Protein AF-A0A2X1NDH5-F1 (afdb_monomer_lite)

Organism: Escherichia coli (NCBI:txid562)

Structure (mmCIF, N/CA/C/O backbone):
data_AF-A0A2X1NDH5-F1
#
_entry.id   AF-A0A2X1NDH5-F1
#
loop_
_atom_site.group_PDB
_atom_site.id
_atom_site.type_symbol
_atom_site.label_atom_id
_atom_site.label_alt_id
_atom_site.label_comp_id
_atom_site.label_asym_id
_atom_site.label_entity_id
_atom_site.label_seq_id
_atom_site.pdbx_PDB_ins_code
_atom_site.Cartn_x
_atom_site.Cartn_y
_atom_site.Cartn_z
_atom_site.occupancy
_atom_site.B_iso_or_equiv
_atom_site.auth_seq_id
_atom_site.auth_comp_id
_atom_site.auth_asym_id
_atom_site.auth_atom_id
_atom_site.pdbx_PDB_model_num
ATOM 1 N N . MET A 1 1 ? -33.285 -12.878 2.526 1.00 37.75 1 MET A N 1
ATOM 2 C CA . MET A 1 1 ? -32.199 -11.904 2.771 1.00 37.75 1 MET A CA 1
ATOM 3 C C . MET A 1 1 ? -30.879 -12.611 2.526 1.00 37.75 1 MET A C 1
ATOM 5 O O . MET A 1 1 ? -30.529 -13.488 3.304 1.00 37.75 1 MET A O 1
ATOM 9 N N . SER A 1 2 ? -30.211 -12.329 1.404 1.00 36.81 2 SER A N 1
ATOM 10 C CA . SER A 1 2 ? -28.891 -12.902 1.120 1.00 36.81 2 SER A CA 1
ATOM 11 C C . SER A 1 2 ? -27.917 -12.389 2.176 1.00 36.81 2 SER A C 1
ATOM 13 O O . SER A 1 2 ? -27.656 -11.190 2.228 1.00 36.81 2 SER A O 1
ATOM 15 N N . SER A 1 3 ? -27.433 -13.277 3.045 1.00 47.50 3 SER A N 1
ATOM 16 C CA . SER A 1 3 ? -26.348 -12.970 3.975 1.00 47.50 3 SER A CA 1
ATOM 17 C C . SER A 1 3 ? -25.179 -12.432 3.154 1.00 47.50 3 SER A C 1
ATOM 19 O O . SER A 1 3 ? -24.658 -13.144 2.293 1.00 47.50 3 SER A O 1
ATOM 21 N N . ALA A 1 4 ? -24.824 -11.160 3.336 1.00 56.53 4 ALA A N 1
ATOM 22 C CA . ALA A 1 4 ? -23.659 -10.588 2.679 1.00 56.53 4 ALA A CA 1
ATOM 23 C C . ALA A 1 4 ? -22.445 -11.436 3.082 1.00 56.53 4 ALA A C 1
ATOM 25 O O . ALA A 1 4 ? -22.092 -11.493 4.263 1.00 56.53 4 ALA A O 1
ATOM 26 N N . LYS A 1 5 ? -21.856 -12.155 2.118 1.00 60.69 5 LYS A N 1
ATOM 27 C CA . LYS A 1 5 ? -20.660 -12.967 2.353 1.00 60.69 5 LYS A CA 1
ATOM 28 C C . LYS A 1 5 ? -19.563 -12.042 2.874 1.00 60.69 5 LYS A C 1
ATOM 30 O O . LYS A 1 5 ? -19.120 -11.141 2.170 1.00 60.69 5 LYS A O 1
ATOM 35 N N . LYS A 1 6 ? -19.168 -12.240 4.129 1.00 72.12 6 LYS A N 1
ATOM 36 C CA . LYS A 1 6 ? -18.031 -11.544 4.734 1.00 72.12 6 LYS A CA 1
ATOM 37 C C . LYS A 1 6 ? -16.746 -12.223 4.269 1.00 72.12 6 LYS A C 1
ATOM 39 O O . LYS A 1 6 ? -16.701 -13.449 4.184 1.00 72.12 6 LYS A O 1
ATOM 44 N N . ILE A 1 7 ? -15.715 -11.428 4.003 1.00 78.75 7 ILE A N 1
ATOM 45 C CA . ILE A 1 7 ? -14.379 -11.935 3.677 1.00 78.75 7 ILE A CA 1
ATOM 46 C C . ILE A 1 7 ? -13.844 -12.718 4.889 1.00 78.75 7 ILE A C 1
ATOM 48 O O . ILE A 1 7 ? -13.971 -12.275 6.034 1.00 78.75 7 ILE A O 1
ATOM 52 N N . GLY A 1 8 ? -13.296 -13.910 4.644 1.00 84.38 8 GLY A N 1
ATOM 53 C CA . GLY A 1 8 ? -12.738 -14.774 5.688 1.00 84.38 8 GLY A CA 1
ATOM 54 C C . GLY A 1 8 ? -11.408 -14.255 6.2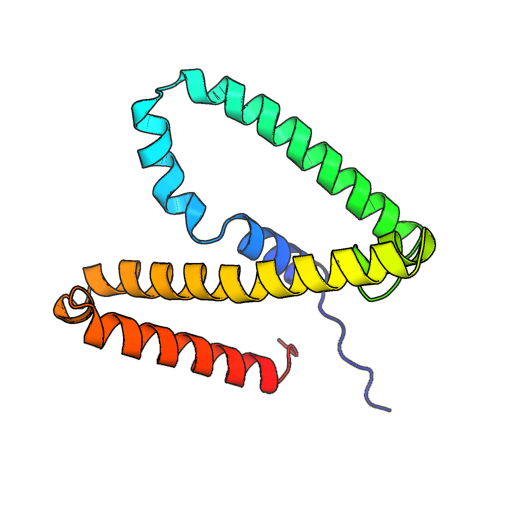47 1.00 84.38 8 GLY A C 1
ATOM 55 O O . GLY A 1 8 ? -10.725 -13.453 5.614 1.00 84.38 8 GLY A O 1
ATOM 56 N N . LEU A 1 9 ? -10.999 -14.757 7.418 1.00 86.94 9 LEU A N 1
ATOM 57 C CA . LEU A 1 9 ? -9.776 -14.320 8.109 1.00 86.94 9 LEU A CA 1
ATOM 58 C C . LEU A 1 9 ? -8.524 -14.406 7.221 1.00 86.94 9 LEU A C 1
ATOM 60 O O . LEU A 1 9 ? -7.790 -13.431 7.114 1.00 86.94 9 LEU A O 1
ATOM 64 N N . PHE A 1 10 ? -8.307 -15.543 6.554 1.00 88.44 10 PHE A N 1
ATOM 65 C CA . PHE A 1 10 ? -7.132 -15.745 5.700 1.00 88.44 10 PHE A CA 1
ATOM 66 C C . PHE A 1 10 ? -7.084 -14.775 4.519 1.00 88.44 10 PHE A C 1
ATOM 68 O O . PHE A 1 10 ? -6.022 -14.235 4.221 1.00 88.44 10 PHE A O 1
ATOM 75 N N . ALA A 1 11 ? -8.229 -14.513 3.886 1.00 85.94 11 ALA A N 1
ATOM 76 C CA . ALA A 1 11 ? -8.321 -13.545 2.801 1.00 85.94 11 ALA A CA 1
ATOM 77 C C . ALA A 1 11 ? -8.046 -12.121 3.314 1.00 85.94 11 ALA A C 1
ATOM 79 O O . ALA A 1 11 ? -7.236 -11.412 2.726 1.00 85.94 11 ALA A O 1
ATOM 80 N N . CYS A 1 12 ? -8.608 -11.729 4.464 1.00 87.19 12 CYS A N 1
ATOM 81 C CA . CYS A 1 12 ? -8.309 -10.442 5.099 1.00 87.19 12 CYS A CA 1
ATOM 82 C C . CYS A 1 12 ? -6.815 -10.283 5.429 1.00 87.19 12 CYS A C 1
ATOM 84 O O . CYS A 1 12 ? -6.220 -9.254 5.113 1.00 87.19 12 CYS A O 1
ATOM 86 N N . THR A 1 13 ? -6.186 -11.296 6.034 1.00 89.44 13 THR A N 1
ATOM 87 C CA . THR A 1 13 ? -4.748 -11.268 6.343 1.00 89.44 13 THR A CA 1
ATOM 88 C C . THR A 1 13 ? -3.903 -11.212 5.071 1.00 89.44 13 THR A C 1
ATOM 90 O O . THR A 1 13 ? -2.946 -10.443 5.015 1.00 89.44 13 THR A O 1
ATOM 93 N N . GLY A 1 14 ? -4.277 -11.970 4.037 1.00 89.06 14 GLY A N 1
ATOM 94 C CA . GLY A 1 14 ? -3.609 -11.962 2.736 1.00 89.06 14 GLY A CA 1
ATOM 95 C C . GLY A 1 14 ? -3.675 -10.601 2.045 1.00 89.06 14 GLY A C 1
ATOM 96 O O . GLY A 1 14 ? -2.658 -10.125 1.550 1.00 89.06 14 GLY A O 1
ATOM 97 N N . VAL A 1 15 ? -4.831 -9.929 2.083 1.00 88.88 15 VAL A N 1
ATOM 98 C CA . VAL A 1 15 ? -4.995 -8.571 1.536 1.00 88.88 15 VAL A CA 1
ATOM 99 C C . VAL A 1 15 ? -4.090 -7.574 2.260 1.00 88.88 15 VAL A C 1
ATOM 101 O O . VAL A 1 15 ? -3.411 -6.781 1.613 1.00 88.88 15 VAL A O 1
ATOM 104 N N . VAL A 1 16 ? -4.025 -7.631 3.595 1.00 90.38 16 VAL A N 1
ATOM 105 C CA . VAL A 1 16 ? -3.136 -6.747 4.367 1.00 90.38 16 VAL A CA 1
ATOM 106 C C . VAL A 1 16 ? -1.670 -7.020 4.029 1.00 90.38 16 VAL A C 1
ATOM 108 O O . VAL A 1 16 ? -0.932 -6.083 3.734 1.00 90.38 16 VAL A O 1
ATOM 111 N N . ALA A 1 17 ? -1.247 -8.286 4.026 1.00 89.88 17 ALA A N 1
ATOM 112 C CA . ALA A 1 17 ? 0.129 -8.656 3.704 1.00 89.88 17 ALA A CA 1
ATOM 113 C C . ALA A 1 17 ? 0.516 -8.245 2.272 1.00 89.88 17 ALA A C 1
ATOM 115 O O . ALA A 1 17 ? 1.590 -7.682 2.063 1.00 89.88 17 ALA A O 1
ATOM 116 N N . GLY A 1 18 ? -0.373 -8.469 1.300 1.00 87.31 18 GLY A N 1
ATOM 117 C CA . GLY A 1 18 ? -0.172 -8.084 -0.097 1.00 87.31 18 GLY A CA 1
ATOM 118 C C . GLY A 1 18 ? -0.029 -6.574 -0.272 1.00 87.31 18 GLY A C 1
ATOM 119 O O . GLY A 1 18 ? 0.931 -6.121 -0.894 1.00 87.31 18 GLY A O 1
ATOM 120 N N . ASN A 1 19 ? -0.917 -5.792 0.349 1.00 89.00 19 ASN A N 1
ATOM 121 C CA . ASN A 1 19 ? -0.858 -4.331 0.286 1.00 89.00 19 ASN A CA 1
ATOM 122 C C . ASN A 1 19 ? 0.413 -3.764 0.939 1.00 89.00 19 ASN A C 1
ATOM 124 O O . ASN A 1 19 ? 0.932 -2.756 0.469 1.00 89.00 19 ASN A O 1
ATOM 128 N N . MET A 1 20 ? 0.924 -4.399 2.001 1.00 89.25 20 MET A N 1
ATOM 129 C CA . MET A 1 20 ? 2.135 -3.945 2.698 1.00 89.25 20 MET A CA 1
ATOM 130 C C . MET A 1 20 ? 3.428 -4.314 1.965 1.00 89.25 20 MET A C 1
ATOM 132 O O . MET A 1 20 ? 4.368 -3.524 1.967 1.00 89.25 20 MET A O 1
ATOM 136 N N . MET A 1 21 ? 3.501 -5.496 1.341 1.00 87.25 21 MET A N 1
ATOM 137 C CA . MET A 1 21 ? 4.678 -5.885 0.553 1.00 87.25 21 MET A CA 1
ATOM 138 C C . MET A 1 21 ? 4.772 -5.083 -0.750 1.00 87.25 21 MET A C 1
ATOM 140 O O . MET A 1 21 ? 5.853 -4.594 -1.093 1.00 87.25 21 MET A O 1
ATOM 144 N N . GLY A 1 22 ? 3.636 -4.926 -1.443 1.00 80.94 22 GLY A N 1
ATOM 145 C CA . GLY A 1 22 ? 3.505 -4.135 -2.663 1.00 80.94 22 GLY A CA 1
ATOM 146 C C . GLY A 1 22 ? 4.614 -4.378 -3.694 1.00 80.94 22 GLY A C 1
ATOM 147 O O . GLY A 1 22 ? 5.178 -5.466 -3.805 1.00 80.94 22 GLY A O 1
ATOM 148 N N . SER A 1 23 ? 4.947 -3.330 -4.446 1.00 75.44 23 SER A N 1
ATOM 149 C CA . SER A 1 23 ? 6.080 -3.319 -5.378 1.00 75.44 23 SER A CA 1
ATOM 150 C C . SER A 1 23 ? 7.441 -3.095 -4.710 1.00 75.44 23 SER A C 1
ATOM 152 O O . SER A 1 23 ? 8.481 -3.402 -5.293 1.00 75.44 23 SER A O 1
ATOM 154 N N . GLY A 1 24 ? 7.462 -2.566 -3.483 1.00 71.88 24 GLY A N 1
ATOM 155 C CA . GLY A 1 24 ? 8.695 -2.170 -2.799 1.00 71.88 24 GLY A CA 1
ATOM 156 C C . GLY A 1 24 ? 9.604 -3.344 -2.432 1.00 71.88 24 GLY A C 1
ATOM 157 O O . GLY A 1 24 ? 10.824 -3.190 -2.444 1.00 71.88 24 GLY A O 1
ATOM 158 N N . ILE A 1 25 ? 9.037 -4.526 -2.162 1.00 81.62 25 ILE A N 1
ATOM 159 C CA . ILE A 1 25 ? 9.805 -5.690 -1.690 1.00 81.62 25 ILE A CA 1
ATOM 160 C C . ILE A 1 25 ? 10.866 -6.166 -2.691 1.00 81.62 25 ILE A C 1
ATOM 162 O O . ILE A 1 25 ? 11.946 -6.585 -2.283 1.00 81.62 25 ILE A O 1
ATOM 166 N N . ALA A 1 26 ? 10.601 -6.055 -3.993 1.00 79.25 26 ALA A N 1
ATOM 167 C CA . ALA A 1 26 ? 11.530 -6.503 -5.028 1.00 79.25 26 ALA A CA 1
ATOM 168 C C . ALA A 1 26 ? 12.727 -5.553 -5.207 1.00 79.25 26 ALA A C 1
ATOM 170 O O . ALA A 1 26 ? 13.823 -5.995 -5.539 1.00 79.25 26 ALA A O 1
ATOM 171 N N . LEU A 1 27 ? 12.537 -4.253 -4.959 1.00 78.88 27 LEU A N 1
ATOM 172 C CA . LEU A 1 27 ? 13.597 -3.241 -5.071 1.00 78.88 27 LEU A CA 1
ATOM 173 C C . LEU A 1 27 ? 14.420 -3.103 -3.787 1.00 78.88 27 LEU A C 1
ATOM 175 O O . LEU A 1 27 ? 15.522 -2.555 -3.790 1.00 78.88 27 LEU A O 1
ATOM 179 N N . LEU A 1 28 ? 13.895 -3.606 -2.675 1.00 83.44 28 LEU A N 1
ATOM 180 C CA . LEU A 1 28 ? 14.471 -3.408 -1.359 1.00 83.44 28 LEU A CA 1
ATOM 181 C C . LEU A 1 28 ? 15.882 -4.017 -1.188 1.00 83.44 28 LEU A C 1
ATOM 183 O O . LEU A 1 28 ? 16.733 -3.317 -0.637 1.00 83.44 28 LEU A O 1
ATOM 187 N N . PRO A 1 29 ? 16.207 -5.226 -1.697 1.00 82.69 29 PRO A N 1
ATOM 188 C CA . PRO A 1 29 ? 17.575 -5.744 -1.644 1.00 82.69 29 PRO A CA 1
ATOM 189 C C . PRO A 1 29 ? 18.573 -4.860 -2.396 1.00 82.69 29 PRO A C 1
ATOM 191 O O . PRO A 1 29 ? 19.654 -4.594 -1.881 1.00 82.69 29 PRO A O 1
ATOM 194 N N . ALA A 1 30 ? 18.200 -4.358 -3.578 1.00 84.62 30 ALA A N 1
ATOM 195 C CA . ALA A 1 30 ? 19.051 -3.469 -4.367 1.00 84.62 30 ALA A CA 1
ATOM 196 C C . ALA A 1 30 ? 19.298 -2.135 -3.642 1.00 84.62 30 ALA A C 1
ATOM 198 O O . ALA A 1 30 ? 20.436 -1.676 -3.556 1.00 8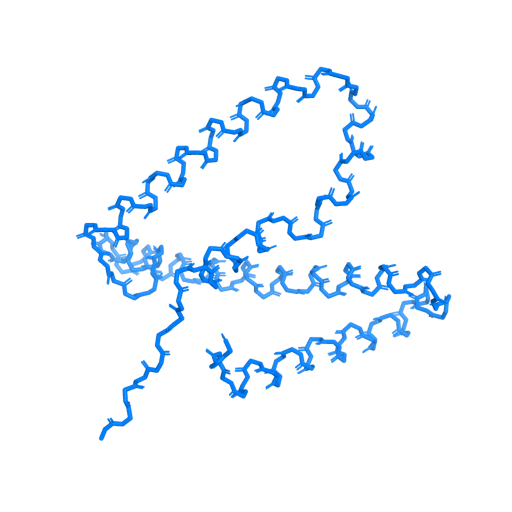4.62 30 ALA A O 1
ATOM 199 N N . ASN A 1 31 ? 18.252 -1.557 -3.043 1.00 83.88 31 ASN A N 1
ATOM 200 C CA . ASN A 1 31 ? 18.367 -0.321 -2.270 1.00 83.88 31 ASN A CA 1
ATOM 201 C C . ASN A 1 31 ? 19.255 -0.506 -1.028 1.00 83.88 31 ASN A C 1
ATOM 203 O O . ASN A 1 31 ? 20.126 0.321 -0.760 1.00 83.88 31 ASN A O 1
ATOM 207 N N . LEU A 1 32 ? 19.094 -1.610 -0.293 1.00 86.00 32 LEU A N 1
ATOM 208 C CA . LEU A 1 32 ? 19.877 -1.886 0.915 1.00 86.00 32 LEU A CA 1
ATOM 209 C C . LEU A 1 32 ? 21.301 -2.371 0.632 1.00 86.00 32 LEU A C 1
ATOM 211 O O . LEU A 1 32 ? 22.173 -2.177 1.476 1.00 86.00 32 LEU A O 1
ATOM 215 N N . ALA A 1 33 ? 21.570 -2.946 -0.543 1.00 87.12 33 ALA A N 1
ATOM 216 C CA . ALA A 1 33 ? 22.919 -3.349 -0.937 1.00 87.12 33 ALA A CA 1
ATOM 217 C C . ALA A 1 33 ? 23.899 -2.164 -0.930 1.00 87.12 33 ALA A C 1
ATOM 219 O O . ALA A 1 33 ? 25.057 -2.341 -0.565 1.00 87.12 33 ALA A O 1
ATOM 220 N N . SER A 1 34 ? 23.423 -0.954 -1.253 1.00 85.81 34 SER A N 1
ATOM 221 C CA . SER A 1 34 ? 24.232 0.273 -1.191 1.00 85.81 34 SER A CA 1
ATOM 222 C C . SER A 1 34 ? 24.622 0.690 0.236 1.00 85.81 34 SER A C 1
ATOM 224 O O . SER A 1 34 ? 25.658 1.318 0.433 1.00 85.81 34 SER A O 1
ATOM 226 N N . ILE A 1 35 ? 23.812 0.319 1.233 1.00 87.00 35 ILE A N 1
ATOM 227 C CA . ILE A 1 35 ? 24.041 0.595 2.660 1.00 87.00 35 ILE A CA 1
ATOM 228 C C . ILE A 1 35 ? 24.870 -0.533 3.300 1.00 87.00 35 ILE A C 1
ATOM 230 O O . ILE A 1 35 ? 25.641 -0.300 4.231 1.00 87.00 35 ILE A O 1
ATOM 234 N N . GLY A 1 36 ? 24.732 -1.762 2.798 1.00 87.38 36 GLY A N 1
ATOM 235 C CA . GLY A 1 36 ? 25.401 -2.955 3.310 1.00 87.38 36 GLY A CA 1
ATOM 236 C C . GLY A 1 36 ? 24.712 -3.567 4.537 1.00 87.38 36 GLY A C 1
ATOM 237 O O . GLY A 1 36 ? 23.601 -3.197 4.919 1.00 87.38 36 GLY A O 1
ATOM 238 N N . GLY A 1 37 ? 25.380 -4.529 5.185 1.00 87.25 37 GLY A N 1
ATOM 239 C CA . GLY A 1 37 ? 24.810 -5.334 6.280 1.00 87.25 37 GLY A CA 1
ATOM 240 C C . GLY A 1 37 ? 24.370 -4.546 7.522 1.00 87.25 37 GLY A C 1
ATOM 241 O O . GLY A 1 37 ? 23.569 -5.045 8.309 1.00 87.25 37 GLY A O 1
ATOM 242 N N . ILE A 1 38 ? 24.820 -3.295 7.678 1.00 91.50 38 ILE A N 1
ATOM 243 C CA . ILE A 1 38 ? 24.381 -2.407 8.767 1.00 91.50 38 ILE A CA 1
ATOM 244 C C . ILE A 1 38 ? 22.878 -2.083 8.701 1.00 91.50 38 ILE A C 1
ATOM 246 O O . ILE A 1 38 ? 22.275 -1.764 9.726 1.00 91.50 38 ILE A O 1
ATOM 250 N N . ALA A 1 39 ? 22.244 -2.259 7.533 1.00 88.88 39 ALA A N 1
ATOM 251 C CA . ALA A 1 39 ? 20.800 -2.126 7.347 1.00 88.88 39 ALA A CA 1
ATOM 252 C C . ALA A 1 39 ? 19.965 -3.000 8.304 1.00 88.88 39 ALA A C 1
ATOM 254 O O . ALA A 1 39 ? 18.801 -2.685 8.557 1.00 88.88 39 ALA A O 1
ATOM 255 N N . ILE A 1 40 ? 20.543 -4.064 8.879 1.00 90.38 40 ILE A N 1
ATOM 256 C CA . ILE A 1 40 ? 19.861 -4.931 9.849 1.00 90.38 40 ILE A CA 1
ATOM 257 C C . ILE A 1 40 ? 19.372 -4.169 11.091 1.00 90.38 40 ILE A C 1
ATOM 259 O O . ILE A 1 40 ? 18.290 -4.451 11.600 1.00 90.38 40 ILE A O 1
ATOM 263 N N . TRP A 1 41 ? 20.109 -3.152 11.546 1.00 92.31 41 TRP A N 1
ATOM 264 C CA . TRP A 1 41 ? 19.683 -2.323 12.677 1.00 92.31 41 TRP A CA 1
ATOM 265 C C . TRP A 1 41 ? 18.472 -1.459 12.320 1.00 92.31 41 TRP A C 1
ATOM 267 O O . TRP A 1 41 ? 17.540 -1.340 13.115 1.00 92.31 41 TRP A O 1
ATOM 277 N N . GLY A 1 42 ? 18.443 -0.927 11.095 1.00 91.50 42 GLY A N 1
ATOM 278 C CA . GLY A 1 42 ? 17.276 -0.225 10.561 1.00 91.50 42 GLY A CA 1
ATOM 279 C C . GLY A 1 42 ? 16.048 -1.134 10.480 1.00 91.50 42 GLY A C 1
ATOM 280 O O . GLY A 1 42 ? 14.946 -0.716 10.837 1.00 91.50 42 GLY A O 1
ATOM 281 N N . TRP A 1 43 ? 16.241 -2.400 10.100 1.00 91.81 43 TRP A N 1
ATOM 282 C CA . TRP A 1 43 ? 15.187 -3.414 10.102 1.00 91.81 43 TRP A CA 1
ATOM 283 C C . TRP A 1 43 ? 14.626 -3.687 11.494 1.00 91.81 43 TRP A C 1
ATOM 285 O O . TRP A 1 43 ? 13.408 -3.705 11.653 1.00 91.81 43 TRP A O 1
ATOM 295 N N . ILE A 1 44 ? 15.481 -3.835 12.509 1.00 95.06 44 ILE A N 1
ATOM 296 C CA . ILE A 1 44 ? 15.037 -4.048 13.896 1.00 95.06 44 ILE A CA 1
ATOM 297 C C . ILE A 1 44 ? 14.158 -2.882 14.363 1.00 95.06 44 ILE A C 1
ATOM 299 O O . ILE A 1 44 ? 13.053 -3.101 14.859 1.00 95.06 44 ILE A O 1
ATOM 303 N N . ILE A 1 45 ? 14.610 -1.642 14.153 1.00 95.50 45 ILE A N 1
ATOM 304 C CA . ILE A 1 45 ? 13.850 -0.443 14.538 1.00 95.50 45 ILE A CA 1
ATOM 305 C C . ILE A 1 45 ? 12.519 -0.376 13.772 1.00 95.50 45 ILE A C 1
ATOM 307 O O . ILE A 1 45 ? 11.470 -0.122 14.368 1.00 95.50 45 ILE A O 1
ATOM 311 N N . SER A 1 46 ? 12.542 -0.666 12.469 1.00 93.31 46 SER A N 1
ATOM 312 C CA . SER A 1 46 ? 11.345 -0.660 11.618 1.00 93.31 46 SER A CA 1
ATOM 313 C C . SER A 1 46 ? 10.320 -1.707 12.056 1.00 93.31 46 SER A C 1
ATOM 315 O O . SER A 1 46 ? 9.130 -1.405 12.114 1.00 93.31 46 SER A O 1
ATOM 317 N N . ILE A 1 47 ? 10.766 -2.913 12.426 1.00 94.81 47 ILE A N 1
ATOM 318 C CA . ILE A 1 47 ? 9.899 -3.984 12.938 1.00 94.81 47 ILE A CA 1
ATOM 319 C C . ILE A 1 47 ? 9.234 -3.554 14.243 1.00 94.81 47 ILE A C 1
ATOM 321 O O . ILE A 1 47 ? 8.028 -3.733 14.395 1.00 94.81 47 ILE A O 1
ATOM 325 N N . ILE A 1 48 ? 9.982 -2.951 15.171 1.00 96.69 48 ILE A N 1
ATOM 326 C CA . ILE A 1 48 ? 9.422 -2.475 16.443 1.00 96.69 48 ILE A CA 1
ATOM 327 C C . ILE A 1 48 ? 8.331 -1.424 16.191 1.00 96.69 48 ILE A C 1
ATOM 329 O O . ILE A 1 48 ? 7.239 -1.518 16.760 1.00 96.69 48 ILE A O 1
ATOM 333 N N . GLY A 1 49 ? 8.589 -0.456 15.305 1.00 95.69 49 GLY A N 1
ATOM 334 C CA . GLY A 1 49 ? 7.603 0.560 14.929 1.00 95.69 49 GLY A CA 1
ATOM 335 C C . GLY A 1 49 ? 6.360 -0.043 14.268 1.00 95.69 49 GLY A C 1
ATOM 336 O O . GLY A 1 49 ? 5.234 0.237 14.685 1.00 95.69 49 GLY A O 1
ATOM 337 N N . ALA A 1 50 ? 6.558 -0.926 13.286 1.00 94.94 50 ALA A N 1
ATOM 338 C CA . ALA A 1 50 ? 5.474 -1.585 12.562 1.00 94.94 50 ALA A CA 1
ATOM 339 C C . ALA A 1 50 ? 4.604 -2.454 13.484 1.00 94.94 50 ALA A C 1
ATOM 341 O O . ALA A 1 50 ? 3.377 -2.371 13.430 1.00 94.94 50 ALA A O 1
ATOM 342 N N . MET A 1 51 ? 5.220 -3.234 14.379 1.00 95.50 51 MET A N 1
ATOM 343 C CA . MET A 1 51 ? 4.512 -4.066 15.358 1.00 95.50 51 MET A CA 1
ATOM 344 C C . MET A 1 51 ? 3.718 -3.225 16.358 1.00 95.50 51 MET A C 1
ATOM 346 O O . MET A 1 51 ? 2.585 -3.572 16.693 1.00 95.50 51 MET A O 1
ATOM 350 N N . SER A 1 52 ? 4.276 -2.095 16.798 1.00 95.88 52 SER A N 1
ATOM 351 C CA . SER A 1 52 ? 3.579 -1.163 17.689 1.00 95.88 52 SER A CA 1
ATOM 352 C C . SER A 1 52 ? 2.324 -0.592 17.021 1.00 95.88 52 SER A C 1
ATOM 354 O O . SER A 1 52 ? 1.247 -0.593 17.617 1.00 95.88 52 SER A O 1
ATOM 356 N N . LEU A 1 53 ? 2.431 -0.174 15.755 1.00 93.38 53 LEU A N 1
ATOM 357 C CA . LEU A 1 53 ? 1.295 0.337 14.987 1.00 93.38 53 LEU A CA 1
ATOM 358 C C . LEU A 1 53 ? 0.240 -0.751 14.730 1.00 93.38 53 LEU A C 1
ATOM 360 O O . LEU A 1 53 ? -0.955 -0.509 14.910 1.00 93.38 53 LEU A O 1
ATOM 364 N N . ALA A 1 54 ? 0.674 -1.961 14.367 1.00 93.44 54 ALA A N 1
ATOM 365 C CA . ALA A 1 54 ? -0.210 -3.106 14.174 1.00 93.44 54 ALA A CA 1
ATOM 366 C C . ALA A 1 54 ? -0.995 -3.435 15.453 1.00 93.44 54 ALA A C 1
ATOM 368 O O . ALA A 1 54 ? -2.204 -3.666 15.395 1.00 93.44 54 ALA A O 1
ATOM 369 N N . TYR A 1 55 ? -0.339 -3.384 16.616 1.00 94.44 55 TYR A N 1
ATOM 370 C CA . TYR A 1 55 ? -0.990 -3.595 17.906 1.00 94.44 55 TYR A CA 1
ATOM 371 C C . TYR A 1 55 ? -2.052 -2.529 18.210 1.00 94.44 55 TYR A C 1
ATOM 373 O O . TYR A 1 55 ? -3.154 -2.869 18.645 1.00 94.44 55 TYR A O 1
ATOM 381 N N . VAL A 1 56 ? -1.767 -1.250 17.934 1.00 93.69 56 VAL A N 1
ATOM 382 C CA . VAL A 1 56 ? -2.743 -0.159 18.102 1.00 93.69 56 VAL A CA 1
ATOM 383 C C . VAL A 1 56 ? -3.981 -0.399 17.236 1.00 93.69 56 VAL A C 1
ATOM 385 O O . VAL A 1 56 ? -5.097 -0.380 17.758 1.00 93.69 56 VAL A O 1
ATOM 388 N N . TYR A 1 57 ? -3.807 -0.704 15.947 1.00 90.81 57 TYR A N 1
ATOM 389 C CA . TYR A 1 57 ? -4.937 -0.989 15.056 1.00 90.81 57 TYR A CA 1
ATOM 390 C C . TYR A 1 57 ? -5.712 -2.245 15.465 1.00 90.81 57 TYR A C 1
ATOM 392 O O . TYR A 1 57 ? -6.941 -2.225 15.439 1.00 90.81 57 TYR A O 1
ATOM 400 N N . ALA A 1 58 ? -5.035 -3.307 15.910 1.00 90.75 58 ALA A N 1
ATOM 401 C CA . ALA A 1 58 ? -5.694 -4.508 16.421 1.00 90.75 58 ALA A CA 1
ATOM 402 C C . ALA A 1 58 ? -6.532 -4.213 17.678 1.00 90.75 58 ALA A C 1
ATOM 404 O O . ALA A 1 58 ? -7.659 -4.699 17.829 1.00 90.75 58 ALA A O 1
ATOM 405 N N . ARG A 1 59 ? -6.017 -3.376 18.586 1.00 92.19 59 ARG A N 1
ATOM 406 C CA . ARG A 1 59 ? -6.732 -2.990 19.807 1.00 92.19 59 ARG A CA 1
ATOM 407 C C . ARG A 1 59 ? -7.920 -2.077 19.515 1.00 92.19 59 ARG A C 1
ATOM 409 O O . ARG A 1 59 ? -8.965 -2.250 20.137 1.00 92.19 59 ARG A O 1
ATOM 416 N N . LEU A 1 60 ? -7.782 -1.142 18.577 1.00 88.94 60 LEU A N 1
ATOM 417 C CA . LEU A 1 60 ? -8.880 -0.276 18.144 1.00 88.94 60 LEU A CA 1
ATOM 418 C C . LEU A 1 60 ? -9.971 -1.079 17.433 1.00 88.94 60 LEU A C 1
ATOM 420 O O . LEU A 1 60 ? -11.129 -0.979 17.819 1.00 88.94 60 LEU A O 1
ATOM 424 N N . ALA A 1 61 ? -9.601 -1.961 16.502 1.00 87.12 61 ALA A N 1
ATOM 425 C CA . ALA A 1 61 ? -10.553 -2.800 15.775 1.00 87.12 61 ALA A CA 1
ATOM 426 C C . ALA A 1 61 ? -11.349 -3.750 16.688 1.00 87.12 61 ALA A C 1
ATOM 428 O O . ALA A 1 61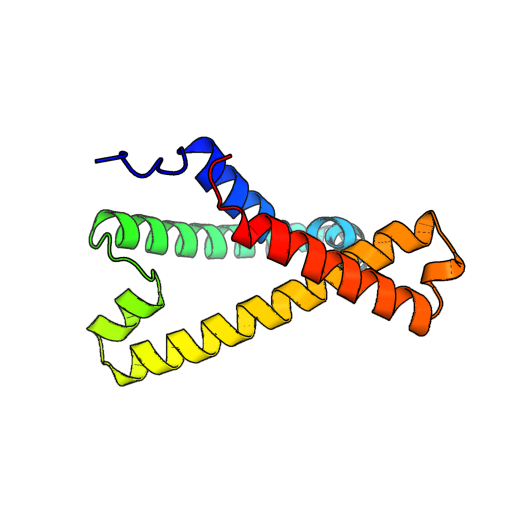 ? -12.483 -4.094 16.371 1.00 87.12 61 ALA A O 1
ATOM 429 N N . THR A 1 62 ? -10.779 -4.170 17.824 1.00 87.62 62 THR A N 1
ATOM 430 C CA . THR A 1 62 ? -11.482 -5.011 18.810 1.00 87.62 62 THR A CA 1
ATOM 431 C C . THR A 1 62 ? -12.314 -4.212 19.810 1.00 87.62 62 THR A C 1
ATOM 433 O O . THR A 1 62 ? -13.371 -4.685 20.219 1.00 87.62 62 THR A O 1
ATOM 436 N N . LYS A 1 63 ? -11.866 -3.018 20.221 1.00 88.12 63 LYS A N 1
ATOM 437 C CA . LYS A 1 63 ? -12.602 -2.173 21.177 1.00 88.12 63 LYS A CA 1
ATOM 438 C C . LYS A 1 63 ? -13.713 -1.343 20.538 1.00 88.12 63 LYS A C 1
ATOM 440 O O . LYS A 1 63 ? -14.728 -1.120 21.188 1.00 88.12 63 LYS A O 1
ATOM 445 N N . ASN A 1 64 ? -13.510 -0.870 19.314 1.00 86.31 64 ASN A N 1
ATOM 446 C CA . ASN A 1 64 ? -14.440 -0.012 18.594 1.00 86.31 64 ASN A CA 1
ATOM 447 C C . ASN A 1 64 ? -14.535 -0.463 17.123 1.00 86.31 64 ASN A C 1
ATOM 449 O O . ASN A 1 64 ? -13.875 0.107 16.261 1.00 86.31 64 ASN A O 1
ATOM 453 N N . PRO A 1 65 ? -15.305 -1.520 16.807 1.00 81.25 65 PRO A N 1
ATOM 454 C CA . PRO A 1 65 ? -15.371 -2.096 15.463 1.00 81.25 65 PRO A CA 1
ATOM 455 C C . PRO A 1 65 ? -16.256 -1.262 14.513 1.00 81.25 65 PRO A C 1
ATOM 457 O O . PRO A 1 65 ? -17.238 -1.756 13.957 1.00 81.25 65 PRO A O 1
ATOM 460 N N . GLN A 1 66 ? -15.929 0.017 14.334 1.00 82.44 66 GLN A N 1
ATOM 461 C CA . GLN A 1 66 ? -16.623 0.917 13.416 1.00 82.44 66 GLN A CA 1
ATOM 462 C C . GLN A 1 66 ? -16.158 0.744 11.967 1.00 82.44 66 GLN A C 1
ATOM 464 O O . GLN A 1 66 ? -14.996 0.455 11.672 1.00 82.44 66 GLN A O 1
ATOM 469 N N . GLN A 1 67 ? -17.089 0.959 11.038 1.00 78.38 67 GLN A N 1
ATOM 470 C CA . GLN A 1 67 ? -16.780 1.006 9.612 1.00 78.38 67 GLN A CA 1
ATOM 471 C C . GLN A 1 67 ? -16.058 2.317 9.281 1.00 78.38 67 GLN A C 1
ATOM 473 O O . GLN A 1 67 ? -16.438 3.375 9.768 1.00 78.38 67 GLN A O 1
ATOM 478 N N . GLY A 1 68 ? -15.022 2.248 8.442 1.00 78.06 68 GLY A N 1
ATOM 479 C CA . GLY A 1 68 ? -14.212 3.411 8.049 1.00 78.06 68 GLY A CA 1
ATOM 480 C C . GLY A 1 68 ? -12.840 3.497 8.726 1.00 78.06 68 GLY A C 1
ATOM 481 O O . GLY A 1 68 ? -12.026 4.333 8.335 1.00 78.06 68 GLY A O 1
ATOM 482 N N . GLY A 1 69 ? -12.548 2.618 9.693 1.00 85.44 69 GLY A N 1
ATOM 483 C CA . GLY A 1 69 ? -11.217 2.463 10.289 1.00 8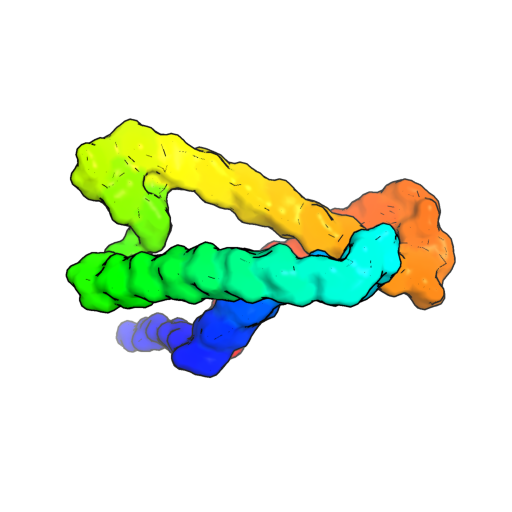5.44 69 GLY A CA 1
ATOM 484 C C . GLY A 1 69 ? -10.645 3.788 10.819 1.00 85.44 69 GLY A C 1
ATOM 485 O O . GLY A 1 69 ? -11.280 4.411 11.667 1.00 85.44 69 GLY A O 1
ATOM 486 N N . PRO A 1 70 ? -9.475 4.254 10.336 1.00 86.06 70 PRO A N 1
ATOM 487 C CA . PRO A 1 70 ? -8.830 5.462 10.859 1.00 86.06 70 PRO A CA 1
ATOM 488 C C . PRO A 1 70 ? -9.685 6.730 10.720 1.00 86.06 70 PRO A C 1
ATOM 490 O O . PRO A 1 70 ? -9.590 7.616 11.564 1.00 86.06 70 PRO A O 1
ATOM 493 N N . ILE A 1 71 ? -10.542 6.810 9.696 1.00 89.12 71 ILE A N 1
ATOM 494 C CA . ILE A 1 71 ? -11.441 7.955 9.478 1.00 89.12 71 ILE A CA 1
ATOM 495 C C . ILE A 1 71 ? -12.492 8.019 10.589 1.00 89.12 71 ILE A C 1
ATOM 497 O O . ILE A 1 71 ? -12.756 9.090 11.130 1.00 89.12 71 ILE A O 1
ATOM 501 N N . ALA A 1 72 ? -13.055 6.864 10.953 1.00 88.19 72 ALA A N 1
ATOM 502 C CA . ALA A 1 72 ? -14.045 6.760 12.017 1.00 88.19 72 ALA A CA 1
ATOM 503 C C . ALA A 1 72 ? -13.421 7.108 13.375 1.00 88.19 72 ALA A C 1
ATOM 505 O O . ALA A 1 72 ? -13.932 7.971 14.082 1.00 88.19 72 ALA A O 1
ATOM 506 N N . TYR A 1 73 ? -12.246 6.544 13.678 1.00 88.88 73 TYR A N 1
ATOM 507 C CA . TYR A 1 73 ? -11.535 6.823 14.931 1.00 88.88 73 TYR A CA 1
ATOM 508 C C . TYR A 1 73 ? -11.145 8.300 15.082 1.00 88.88 73 TYR A C 1
ATOM 510 O O . TYR A 1 73 ? -11.268 8.861 16.166 1.00 88.88 73 TYR A O 1
ATOM 518 N N . ALA A 1 74 ? -10.700 8.955 14.005 1.00 88.44 74 ALA A N 1
ATOM 519 C CA . ALA A 1 74 ? -10.395 10.386 14.029 1.00 88.44 74 ALA A CA 1
ATOM 520 C C . ALA A 1 74 ? -11.664 11.249 14.152 1.00 88.44 74 ALA A C 1
ATOM 522 O O . ALA A 1 74 ? -11.653 12.280 14.828 1.00 88.44 74 ALA A O 1
ATOM 523 N N . GLY A 1 75 ? -12.764 10.816 13.529 1.00 88.56 75 GLY A N 1
ATOM 524 C CA . GLY A 1 75 ? -14.062 11.486 13.592 1.00 88.56 75 GLY A CA 1
ATOM 525 C C . GLY A 1 75 ? -14.665 11.533 14.997 1.00 88.56 75 GLY A C 1
ATOM 526 O O . GLY A 1 75 ? -15.333 12.511 15.325 1.00 88.56 75 GLY A O 1
ATOM 527 N N . GLU A 1 76 ? -14.380 10.538 15.843 1.00 88.75 76 GLU A N 1
ATOM 528 C CA . GLU A 1 76 ? -14.800 10.537 17.254 1.00 88.75 76 GLU A CA 1
ATOM 529 C C . GLU A 1 76 ? -14.130 11.639 18.081 1.00 88.75 76 GLU A C 1
ATOM 531 O O . GLU A 1 76 ? -14.720 12.136 19.036 1.00 88.75 76 GLU A O 1
ATOM 536 N N . ILE A 1 77 ? -12.912 12.046 17.709 1.00 89.38 77 ILE 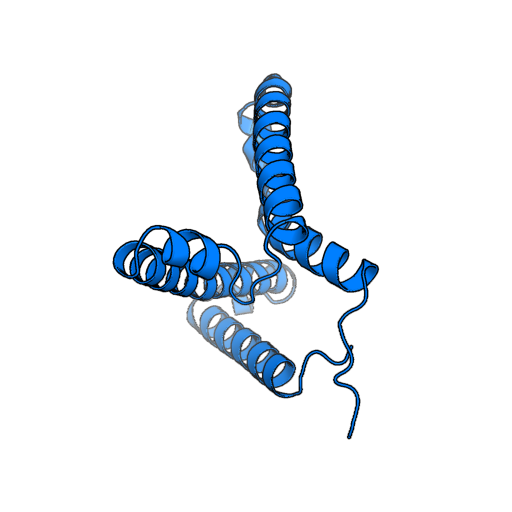A N 1
ATOM 537 C CA . ILE A 1 77 ? -12.206 13.152 18.368 1.00 89.38 77 ILE A CA 1
ATOM 538 C C . ILE A 1 77 ? -12.823 14.485 17.934 1.00 89.38 77 ILE A C 1
ATOM 540 O O . ILE A 1 77 ? -13.084 15.359 18.758 1.00 89.38 77 ILE A O 1
ATOM 544 N N . SER A 1 78 ? -13.026 14.658 16.626 1.00 90.75 78 SER A N 1
ATOM 545 C CA . SER A 1 78 ? -13.723 15.807 16.050 1.00 90.75 78 SER A CA 1
ATOM 546 C C . SER A 1 78 ? -14.117 15.522 14.598 1.00 90.75 78 SER A C 1
ATOM 548 O O . SER A 1 78 ? -13.303 14.966 13.849 1.00 90.75 78 SER A O 1
ATOM 550 N N . PRO A 1 79 ? -15.287 16.002 14.129 1.00 90.31 79 PRO A N 1
ATOM 551 C CA . PRO A 1 79 ? -15.670 15.920 12.719 1.00 90.31 79 PRO A CA 1
ATOM 552 C C . PRO A 1 79 ? -14.616 16.495 11.758 1.00 90.31 79 PRO A C 1
ATOM 554 O O . PRO A 1 79 ? -14.440 15.979 10.655 1.00 90.31 79 PRO A O 1
ATOM 557 N N . ALA A 1 80 ? -13.873 17.525 12.184 1.00 92.81 80 ALA A N 1
ATOM 558 C CA . ALA A 1 80 ? -12.809 18.128 11.381 1.00 92.81 80 ALA A CA 1
ATOM 559 C C . ALA A 1 80 ? -11.641 17.157 11.138 1.00 92.81 80 ALA A C 1
ATOM 561 O O . ALA A 1 80 ? -11.145 17.056 10.015 1.00 92.81 80 ALA A O 1
ATOM 562 N N . PHE A 1 81 ? -11.235 16.402 12.165 1.00 91.31 81 PHE A N 1
ATOM 563 C CA . PHE A 1 81 ? -10.173 15.403 12.038 1.00 91.31 81 PHE A CA 1
ATOM 564 C C . PHE A 1 81 ? -10.633 14.193 11.229 1.00 91.31 81 PHE A C 1
ATOM 566 O O . PHE A 1 81 ? -9.878 13.717 10.387 1.00 91.31 81 PHE A O 1
ATOM 573 N N . GLY A 1 82 ? -11.886 13.757 11.393 1.00 90.19 82 GLY A N 1
ATOM 574 C CA . GLY A 1 82 ? -12.477 12.731 10.530 1.00 90.19 82 GLY A CA 1
ATOM 575 C C . GLY A 1 82 ? -12.436 13.126 9.050 1.00 90.19 82 GLY A C 1
ATOM 576 O O . GLY A 1 82 ? -11.956 12.358 8.216 1.00 90.19 82 GLY A O 1
ATOM 577 N N . PHE A 1 83 ? -12.852 14.353 8.717 1.00 91.94 83 PHE A N 1
ATOM 578 C CA . PHE A 1 83 ? -12.787 14.865 7.345 1.00 91.94 83 PHE A CA 1
ATOM 579 C C . PHE A 1 83 ? -11.348 14.935 6.819 1.00 91.94 83 PHE A C 1
ATOM 581 O O . PHE A 1 83 ? -11.067 14.435 5.730 1.00 91.94 83 PHE A O 1
ATOM 588 N N . GLN A 1 84 ? -10.420 15.494 7.603 1.00 94.75 84 GLN A N 1
ATOM 589 C CA . GLN A 1 84 ? -9.008 15.580 7.228 1.00 94.75 84 GLN A CA 1
ATOM 590 C C . GLN A 1 84 ? -8.411 14.194 6.952 1.00 94.75 84 GLN A C 1
ATOM 592 O O . GLN A 1 84 ? -7.795 13.986 5.906 1.00 94.75 84 GLN A O 1
ATOM 597 N N . THR A 1 85 ? -8.612 13.229 7.855 1.00 93.00 85 THR A N 1
ATOM 598 C CA . THR A 1 85 ? -8.145 11.850 7.672 1.00 93.00 85 THR A CA 1
ATOM 599 C C . THR A 1 85 ? -8.784 11.212 6.443 1.00 93.00 85 THR A C 1
ATOM 601 O O . THR A 1 85 ? -8.086 10.538 5.692 1.00 93.00 85 THR A O 1
ATOM 604 N N . GLY A 1 86 ? -10.070 11.464 6.187 1.00 92.06 86 GLY A N 1
ATOM 605 C CA . GLY A 1 86 ? -10.762 10.986 4.991 1.00 92.06 86 GLY A CA 1
ATOM 606 C C . GLY A 1 86 ? -10.143 11.504 3.696 1.00 92.06 86 GLY A C 1
ATOM 607 O O . GLY A 1 86 ? -9.830 10.713 2.808 1.00 92.06 86 GLY A O 1
ATOM 608 N N . VAL A 1 87 ? -9.896 12.813 3.607 1.00 94.31 87 VAL A N 1
ATOM 609 C CA . VAL A 1 87 ? -9.271 13.434 2.430 1.00 94.31 87 VAL A CA 1
ATOM 610 C C . VAL A 1 87 ? -7.859 12.893 2.214 1.00 94.31 87 VAL A C 1
ATOM 612 O O . VAL A 1 87 ? -7.532 12.489 1.098 1.00 94.31 87 VAL A O 1
ATOM 615 N N . LEU A 1 88 ? -7.035 12.840 3.264 1.00 95.12 88 LEU A N 1
ATOM 616 C CA . LEU A 1 88 ? -5.662 12.339 3.171 1.00 95.12 88 LEU A CA 1
ATOM 617 C C . LEU A 1 88 ? -5.623 10.863 2.774 1.00 95.12 88 LEU A C 1
ATOM 619 O O . LEU A 1 88 ? -4.870 10.486 1.878 1.00 95.12 88 LEU A O 1
ATOM 623 N N . TYR A 1 89 ? -6.456 10.035 3.406 1.00 93.56 89 TYR A N 1
ATOM 624 C CA . TYR A 1 89 ? -6.512 8.606 3.125 1.00 93.56 89 TYR A CA 1
ATOM 625 C C . TYR A 1 89 ? -7.006 8.340 1.703 1.00 93.56 89 TYR A C 1
ATOM 627 O O . TYR A 1 89 ? -6.402 7.547 0.985 1.00 93.56 89 TYR A O 1
ATOM 635 N N . TYR A 1 90 ? -8.052 9.035 1.250 1.00 92.56 90 TYR A N 1
ATOM 636 C CA . TYR A 1 90 ? -8.535 8.918 -0.124 1.00 92.56 90 TYR A CA 1
ATOM 637 C C . TYR A 1 90 ? -7.432 9.242 -1.138 1.00 92.56 90 TYR A C 1
ATOM 639 O O . TYR A 1 90 ? -7.178 8.441 -2.040 1.00 92.56 90 TYR A O 1
ATOM 647 N N . HIS A 1 91 ? -6.728 10.366 -0.951 1.00 93.06 91 HIS A N 1
ATOM 648 C CA . HIS A 1 91 ? -5.654 10.774 -1.856 1.00 93.06 91 HIS A CA 1
ATOM 649 C C . HIS A 1 91 ? -4.471 9.811 -1.852 1.00 93.06 91 HIS A C 1
ATOM 651 O O . HIS A 1 91 ? -3.978 9.440 -2.916 1.00 93.06 91 HIS A O 1
ATOM 657 N N . ALA A 1 92 ? -4.063 9.342 -0.673 1.00 92.50 92 ALA A N 1
ATOM 658 C CA . ALA A 1 92 ? -2.995 8.361 -0.547 1.00 92.50 92 ALA A CA 1
ATOM 659 C C . ALA A 1 92 ? -3.312 7.059 -1.303 1.00 92.50 92 ALA A C 1
ATOM 661 O O . ALA A 1 92 ? -2.440 6.527 -1.987 1.00 92.50 92 ALA A O 1
ATOM 662 N N . ASN A 1 93 ? -4.554 6.567 -1.227 1.00 91.19 93 ASN A N 1
ATOM 663 C CA . ASN A 1 93 ? -4.933 5.308 -1.872 1.00 91.19 93 ASN A CA 1
ATOM 664 C C . ASN A 1 93 ? -4.929 5.400 -3.401 1.00 91.19 93 ASN A C 1
ATOM 666 O O . ASN A 1 93 ? -4.348 4.536 -4.056 1.00 91.19 93 ASN A O 1
ATOM 670 N N . TRP A 1 94 ? -5.555 6.424 -3.995 1.00 89.38 94 TRP A N 1
ATOM 671 C CA . TRP A 1 94 ? -5.608 6.489 -5.459 1.00 89.38 94 TRP A CA 1
ATOM 672 C C . TRP A 1 94 ? -4.233 6.792 -6.069 1.00 89.38 94 TRP A C 1
ATOM 674 O O . TRP A 1 94 ? -3.887 6.196 -7.088 1.00 89.38 94 TRP A O 1
ATOM 684 N N . ILE A 1 95 ? -3.411 7.631 -5.423 1.00 91.56 95 ILE A N 1
ATOM 685 C CA . ILE A 1 95 ? -2.021 7.874 -5.847 1.00 91.56 95 ILE A CA 1
ATOM 686 C C . ILE A 1 95 ? -1.195 6.587 -5.716 1.00 91.56 95 ILE A C 1
ATOM 688 O O . ILE A 1 95 ? -0.438 6.240 -6.624 1.00 91.56 95 ILE A O 1
ATOM 692 N N . GLY A 1 96 ? -1.373 5.841 -4.621 1.00 89.75 96 GLY A N 1
ATOM 693 C CA . GLY A 1 96 ? -0.724 4.545 -4.416 1.00 89.75 96 GLY A CA 1
ATOM 694 C C . GLY A 1 96 ? -1.064 3.534 -5.514 1.00 89.75 96 GLY A C 1
ATOM 695 O O . GLY A 1 96 ? -0.169 2.873 -6.041 1.00 89.75 96 GLY A O 1
ATOM 696 N N . ASN A 1 97 ? -2.329 3.471 -5.936 1.00 90.38 97 ASN A N 1
ATOM 697 C CA . ASN A 1 97 ? -2.759 2.600 -7.033 1.00 90.38 97 ASN A CA 1
ATOM 698 C C . ASN A 1 97 ? -2.082 2.947 -8.367 1.00 90.38 97 ASN A C 1
ATOM 700 O O . ASN A 1 97 ? -1.738 2.039 -9.125 1.00 90.38 97 ASN A O 1
ATOM 704 N N . LEU A 1 98 ? -1.830 4.232 -8.645 1.00 89.38 98 LEU A N 1
ATOM 705 C CA . LEU A 1 98 ? -1.065 4.637 -9.830 1.00 89.38 98 LEU A CA 1
ATOM 706 C C . LEU A 1 98 ? 0.379 4.124 -9.770 1.00 89.38 98 LEU A C 1
ATOM 708 O O . LEU A 1 98 ? 0.878 3.591 -10.759 1.00 89.38 98 LEU A O 1
ATOM 712 N N . ALA A 1 99 ? 1.038 4.224 -8.611 1.00 88.62 99 ALA A N 1
ATOM 713 C CA . ALA A 1 99 ? 2.393 3.703 -8.431 1.00 88.62 99 ALA A CA 1
ATOM 714 C C . ALA A 1 99 ? 2.456 2.173 -8.611 1.00 88.62 99 ALA A C 1
ATOM 716 O O . ALA A 1 99 ? 3.386 1.660 -9.242 1.00 88.62 99 ALA A O 1
ATOM 717 N N . ILE A 1 100 ? 1.448 1.443 -8.118 1.00 88.81 100 ILE A N 1
ATOM 718 C CA . ILE A 1 100 ? 1.313 -0.006 -8.335 1.00 88.81 100 ILE A CA 1
ATOM 719 C C . ILE A 1 100 ? 1.178 -0.312 -9.832 1.00 88.81 100 ILE A C 1
ATOM 721 O O . ILE A 1 100 ? 1.905 -1.164 -10.342 1.00 88.81 100 ILE A O 1
ATOM 725 N N . GLY A 1 101 ? 0.309 0.409 -10.548 1.00 90.12 101 GLY A N 1
ATOM 726 C CA . GLY A 1 101 ? 0.115 0.243 -11.992 1.00 90.12 101 GLY A CA 1
ATOM 727 C C . GLY A 1 101 ? 1.397 0.483 -12.793 1.00 90.12 101 GLY A C 1
ATOM 728 O O . GLY A 1 101 ? 1.779 -0.353 -13.612 1.00 90.12 101 GLY A O 1
ATOM 729 N N . ILE A 1 102 ? 2.117 1.569 -12.498 1.00 89.44 102 ILE A N 1
ATOM 730 C CA . ILE A 1 102 ? 3.409 1.882 -13.133 1.00 89.44 102 ILE A CA 1
ATOM 731 C C . ILE A 1 102 ? 4.430 0.774 -12.862 1.00 89.44 102 ILE A C 1
ATOM 733 O O . ILE A 1 102 ? 5.133 0.342 -13.775 1.00 89.44 102 ILE A O 1
ATOM 737 N N . THR A 1 103 ? 4.498 0.275 -11.625 1.00 89.12 103 THR A N 1
ATOM 738 C CA . THR A 1 103 ? 5.437 -0.801 -11.290 1.00 89.12 103 THR A CA 1
ATOM 739 C C . THR A 1 103 ? 5.084 -2.098 -12.025 1.00 89.12 103 THR A C 1
ATOM 741 O O . THR A 1 103 ? 5.973 -2.766 -12.546 1.00 89.12 103 THR A O 1
ATOM 744 N N . ALA A 1 104 ? 3.798 -2.442 -12.133 1.00 89.50 104 ALA A N 1
ATOM 745 C CA . ALA A 1 104 ? 3.357 -3.617 -12.882 1.00 89.50 104 ALA A CA 1
ATOM 746 C C . ALA A 1 104 ? 3.764 -3.537 -14.364 1.00 89.50 104 ALA A C 1
ATOM 748 O O . ALA A 1 104 ? 4.291 -4.506 -14.910 1.00 89.50 104 ALA A O 1
ATOM 749 N N . VAL A 1 105 ? 3.586 -2.373 -14.999 1.00 91.75 105 VAL A N 1
ATOM 750 C CA . VAL A 1 105 ? 4.034 -2.140 -16.384 1.00 91.75 105 VAL A CA 1
ATOM 751 C C . VAL A 1 105 ? 5.557 -2.216 -16.502 1.00 91.75 105 VAL A C 1
ATOM 753 O O . VAL A 1 105 ? 6.055 -2.822 -17.445 1.00 91.75 105 VAL A O 1
ATOM 756 N N . SER A 1 106 ? 6.295 -1.671 -15.533 1.00 88.62 106 SER A N 1
ATOM 757 C CA . SER A 1 106 ? 7.762 -1.754 -15.485 1.00 88.62 106 SER A CA 1
ATOM 758 C C . SER A 1 106 ? 8.259 -3.204 -15.408 1.00 88.62 106 SER A C 1
ATOM 760 O O . SER A 1 106 ? 9.181 -3.596 -16.118 1.00 88.62 106 SER A O 1
ATOM 762 N N . TYR A 1 107 ? 7.600 -4.066 -14.628 1.00 88.50 107 TYR A N 1
ATOM 763 C CA . TYR A 1 107 ? 7.929 -5.494 -14.642 1.00 88.50 107 TYR A CA 1
ATOM 764 C C . TYR A 1 107 ? 7.570 -6.166 -15.973 1.00 88.50 107 TYR A C 1
ATOM 766 O O . TYR A 1 107 ? 8.337 -6.993 -16.469 1.00 88.50 107 TYR A O 1
ATOM 774 N N . LEU A 1 108 ? 6.448 -5.792 -16.596 1.00 89.56 108 LEU A N 1
ATOM 775 C CA . LEU A 1 108 ? 6.058 -6.306 -17.913 1.00 89.56 108 LEU A CA 1
ATOM 776 C C . LEU A 1 108 ? 7.002 -5.857 -19.037 1.00 89.56 108 LEU A C 1
ATOM 778 O O . LEU A 1 108 ? 7.180 -6.606 -20.000 1.00 89.56 108 LEU A O 1
ATOM 782 N N . SER A 1 109 ? 7.643 -4.688 -18.926 1.00 90.00 109 SER A N 1
ATOM 783 C CA . SER A 1 109 ? 8.563 -4.181 -19.955 1.00 90.00 109 SER A CA 1
ATOM 784 C C . SER A 1 109 ? 9.833 -5.018 -20.106 1.00 90.00 109 SER A C 1
ATOM 786 O O . SER A 1 109 ? 10.461 -4.992 -21.165 1.00 90.00 109 SER A O 1
ATOM 788 N N . THR A 1 110 ? 10.159 -5.836 -19.098 1.00 87.81 110 THR A N 1
ATOM 789 C CA . THR A 1 110 ? 11.230 -6.841 -19.181 1.00 87.81 110 THR A CA 1
ATOM 790 C C . THR A 1 110 ? 10.910 -7.924 -20.221 1.00 87.81 110 THR A C 1
ATOM 792 O O . THR A 1 110 ? 11.814 -8.430 -20.880 1.00 87.81 110 THR A O 1
ATOM 795 N N . PHE A 1 111 ? 9.628 -8.260 -20.405 1.00 90.69 111 PHE A N 1
ATOM 796 C CA . PHE A 1 111 ? 9.169 -9.253 -21.385 1.00 90.69 111 PHE A CA 1
ATOM 797 C C . PHE A 1 111 ? 8.743 -8.618 -22.712 1.00 90.69 111 PHE A C 1
ATOM 799 O O . PHE A 1 111 ? 8.944 -9.207 -23.772 1.00 90.69 111 PHE A O 1
ATOM 806 N N . PHE A 1 112 ? 8.160 -7.418 -22.657 1.00 91.31 112 PHE A N 1
ATOM 807 C CA . PHE A 1 112 ? 7.666 -6.679 -23.816 1.00 91.31 112 PHE A CA 1
ATOM 808 C C . PHE A 1 112 ? 8.406 -5.341 -23.948 1.00 91.31 112 PHE A C 1
ATOM 810 O O . PHE A 1 112 ? 7.954 -4.337 -23.393 1.00 91.31 112 PHE A O 1
ATOM 817 N N . PRO A 1 113 ? 9.504 -5.276 -24.726 1.00 88.69 113 PRO A N 1
ATOM 818 C CA . PRO A 1 113 ? 10.338 -4.078 -24.820 1.00 88.69 113 PRO A CA 1
ATOM 819 C C . PRO A 1 113 ? 9.608 -2.820 -25.310 1.00 88.69 113 PRO A C 1
ATOM 821 O O . PRO A 1 113 ? 10.048 -1.713 -25.014 1.00 88.69 113 PRO A O 1
ATOM 824 N N . VAL A 1 114 ? 8.479 -2.980 -26.015 1.00 89.50 114 VAL A N 1
ATOM 825 C CA . VAL A 1 114 ? 7.593 -1.884 -26.452 1.00 89.50 114 VAL A CA 1
ATOM 826 C C . VAL A 1 114 ? 7.068 -1.040 -25.283 1.00 89.50 114 VAL A C 1
ATOM 828 O O . VAL A 1 114 ? 6.786 0.139 -25.459 1.00 89.50 114 VAL A O 1
ATOM 831 N N . LEU A 1 115 ? 6.989 -1.611 -24.077 1.00 89.25 115 LEU A N 1
ATOM 832 C CA . LEU A 1 115 ? 6.551 -0.917 -22.863 1.00 89.25 115 LEU A CA 1
ATOM 833 C C . LEU A 1 115 ? 7.649 -0.049 -22.227 1.00 89.25 115 LEU A C 1
ATOM 835 O O . LEU A 1 115 ? 7.411 0.544 -21.181 1.00 89.25 115 LEU A O 1
ATOM 839 N N . ASN A 1 116 ? 8.846 0.030 -22.818 1.00 88.31 116 ASN A N 1
ATOM 840 C CA . ASN A 1 116 ? 9.855 1.009 -22.400 1.00 88.31 116 ASN A CA 1
ATOM 841 C C . ASN A 1 116 ? 9.602 2.400 -23.000 1.00 88.31 116 ASN A C 1
ATOM 843 O O . ASN A 1 116 ? 10.163 3.380 -22.515 1.00 88.31 116 ASN A O 1
ATOM 847 N N . ASP A 1 117 ? 8.761 2.499 -24.034 1.00 92.56 117 ASP A N 1
ATOM 848 C CA . ASP A 1 117 ? 8.314 3.787 -24.554 1.00 92.56 117 ASP A CA 1
ATOM 849 C C . ASP A 1 117 ? 7.193 4.357 -23.651 1.00 92.56 117 ASP A C 1
ATOM 851 O O . ASP A 1 117 ? 6.256 3.625 -23.298 1.00 92.56 117 ASP A O 1
ATOM 855 N N . PRO A 1 118 ? 7.256 5.649 -23.264 1.00 90.56 118 PRO A N 1
ATOM 856 C CA . PRO A 1 118 ? 6.269 6.272 -22.384 1.00 90.56 118 PRO A CA 1
ATOM 857 C C . PRO A 1 118 ? 4.816 6.151 -22.856 1.00 90.56 118 PRO A C 1
ATOM 859 O O . PRO A 1 118 ? 3.915 6.025 -22.022 1.00 90.56 118 PRO A O 1
ATOM 862 N N . VAL A 1 119 ? 4.560 6.193 -24.169 1.00 93.25 119 VAL A N 1
ATOM 863 C CA . VAL A 1 119 ? 3.187 6.205 -24.697 1.00 93.25 119 VAL A CA 1
ATOM 864 C C . VAL A 1 119 ? 2.531 4.818 -24.573 1.00 93.25 119 VAL A C 1
ATOM 866 O O . VAL A 1 119 ? 1.480 4.725 -23.930 1.00 93.25 119 VAL A O 1
ATOM 869 N N . PRO A 1 120 ? 3.131 3.718 -25.079 1.00 91.19 120 PRO A N 1
ATOM 870 C CA . PRO A 1 120 ? 2.635 2.363 -24.832 1.00 91.19 120 PRO A CA 1
ATOM 871 C C . PRO A 1 120 ? 2.556 2.000 -23.346 1.00 91.19 120 PRO A C 1
ATOM 873 O O . PRO A 1 120 ? 1.580 1.375 -22.927 1.00 91.19 120 PRO A O 1
ATOM 876 N N . ALA A 1 121 ? 3.538 2.415 -22.536 1.00 91.75 121 ALA A N 1
ATOM 877 C CA . ALA A 1 121 ? 3.542 2.161 -21.097 1.00 91.75 121 ALA A CA 1
ATOM 878 C C . ALA A 1 121 ? 2.348 2.821 -20.388 1.00 91.75 121 ALA A C 1
ATOM 880 O O . ALA A 1 121 ? 1.673 2.188 -19.573 1.00 91.75 121 ALA A O 1
ATOM 881 N N . GLY A 1 122 ? 2.054 4.082 -20.727 1.00 92.31 122 GLY A N 1
ATOM 882 C CA . GLY A 1 122 ? 0.914 4.817 -20.183 1.00 92.31 122 GLY A CA 1
ATOM 883 C C . GLY A 1 122 ? -0.424 4.172 -20.545 1.00 92.31 122 GLY A C 1
ATOM 884 O O . GLY A 1 122 ? -1.269 3.978 -19.671 1.00 92.31 122 GLY A O 1
ATOM 885 N N . ILE A 1 123 ? -0.595 3.766 -21.807 1.00 94.06 123 ILE A N 1
ATOM 886 C CA . ILE A 1 123 ? -1.808 3.074 -22.271 1.00 94.06 123 ILE A CA 1
ATOM 887 C C . ILE A 1 123 ? -1.984 1.738 -21.538 1.00 94.06 123 ILE A C 1
ATOM 889 O O . ILE A 1 123 ? -3.079 1.445 -21.056 1.00 94.06 123 ILE A O 1
ATOM 893 N N . ALA A 1 124 ? -0.913 0.952 -21.400 1.00 93.12 124 ALA A N 1
ATOM 894 C CA . ALA A 1 124 ? -0.947 -0.313 -20.670 1.00 93.12 124 ALA A CA 1
ATOM 895 C C . ALA A 1 124 ? -1.306 -0.115 -19.188 1.00 93.12 124 ALA A C 1
ATOM 897 O O . ALA A 1 124 ? -2.130 -0.854 -18.653 1.00 93.12 124 ALA A O 1
ATOM 898 N N . CYS A 1 125 ? -0.752 0.913 -18.537 1.00 93.44 125 CYS A N 1
ATOM 899 C CA . CYS A 1 125 ? -1.070 1.251 -17.148 1.00 93.44 125 CYS A CA 1
ATOM 900 C C . CYS A 1 125 ? -2.557 1.596 -16.980 1.00 93.44 125 CYS A C 1
ATOM 902 O O . CYS A 1 125 ? -3.229 1.039 -16.111 1.00 93.44 125 CYS A O 1
ATOM 904 N N . ILE A 1 126 ? -3.097 2.451 -17.857 1.00 94.38 126 ILE A N 1
ATOM 905 C CA . ILE A 1 126 ? -4.521 2.818 -17.863 1.00 94.38 126 ILE A CA 1
ATOM 906 C C . ILE A 1 126 ? -5.395 1.573 -18.052 1.00 94.38 126 ILE A C 1
ATOM 908 O O . ILE A 1 126 ? -6.365 1.390 -17.316 1.00 94.38 126 ILE A O 1
ATOM 912 N N . ALA A 1 127 ? -5.042 0.697 -18.996 1.00 93.88 127 ALA A N 1
ATOM 913 C CA . ALA A 1 127 ? -5.774 -0.542 -19.239 1.00 93.88 127 ALA A CA 1
ATOM 914 C C . ALA A 1 127 ? -5.791 -1.448 -17.996 1.00 93.88 127 ALA A C 1
ATOM 916 O O . ALA A 1 127 ? -6.855 -1.929 -17.609 1.00 93.88 127 ALA A O 1
ATOM 917 N N . ILE A 1 128 ? -4.646 -1.629 -17.329 1.00 92.88 128 ILE A N 1
ATOM 918 C CA . ILE A 1 128 ? -4.537 -2.425 -16.098 1.00 92.88 128 ILE A CA 1
ATOM 919 C C . ILE A 1 128 ? -5.423 -1.843 -14.991 1.00 92.88 128 ILE A C 1
ATOM 921 O O . ILE A 1 128 ? -6.187 -2.585 -14.373 1.00 92.88 128 ILE A O 1
ATOM 925 N N . VAL A 1 129 ? -5.363 -0.527 -14.758 1.00 92.81 129 VAL A N 1
ATOM 926 C CA . VAL A 1 129 ? -6.185 0.135 -13.733 1.00 92.81 129 VAL A CA 1
ATOM 927 C C . VAL A 1 129 ? -7.667 -0.118 -13.993 1.00 92.81 129 VAL A C 1
ATOM 929 O O . VAL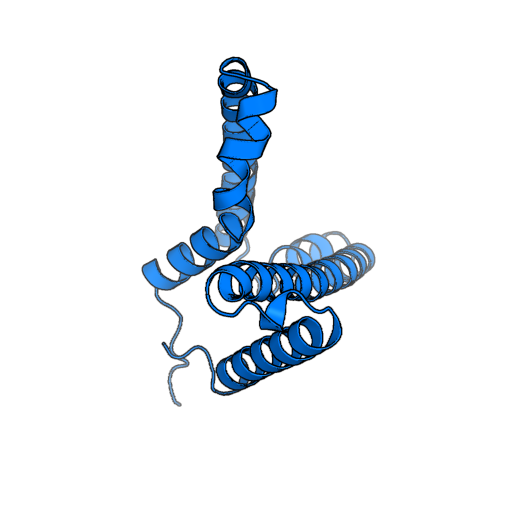 A 1 129 ? -8.361 -0.579 -13.091 1.00 92.81 129 VAL A O 1
ATOM 932 N N . TRP A 1 130 ? -8.139 0.094 -15.225 1.00 93.06 130 TRP A N 1
ATOM 933 C CA . TRP A 1 130 ? -9.540 -0.140 -15.575 1.00 93.06 130 TRP A CA 1
ATOM 934 C C . TRP A 1 130 ? -9.954 -1.601 -15.432 1.00 93.06 130 TRP A C 1
ATOM 936 O O . TRP A 1 130 ? -11.037 -1.865 -14.915 1.00 93.06 130 TRP A O 1
ATOM 946 N N . VAL A 1 131 ? -9.103 -2.553 -15.820 1.00 93.12 131 VAL A N 1
ATOM 947 C CA . VAL A 1 131 ? -9.369 -3.984 -15.611 1.00 93.12 131 VAL A CA 1
ATOM 948 C C . VAL A 1 131 ? -9.602 -4.273 -14.128 1.00 93.12 131 VAL A C 1
ATOM 950 O O . VAL A 1 131 ? -10.622 -4.865 -13.777 1.00 93.12 131 VAL A O 1
ATOM 953 N N . PHE A 1 132 ? -8.723 -3.802 -13.239 1.00 90.25 132 PHE A N 1
ATOM 954 C CA . PHE A 1 132 ? -8.906 -3.990 -11.798 1.00 90.25 132 PHE A CA 1
ATOM 955 C C . PHE A 1 132 ? -10.094 -3.200 -11.236 1.00 90.25 132 PHE A C 1
ATOM 957 O O . PHE A 1 132 ? -10.758 -3.687 -10.322 1.00 90.25 132 PHE A O 1
ATOM 964 N N . THR A 1 133 ? -10.420 -2.031 -11.793 1.00 90.62 133 THR A N 1
ATOM 965 C CA . THR A 1 133 ? -11.649 -1.298 -11.456 1.00 90.62 133 THR A CA 1
ATOM 966 C C . THR A 1 133 ? -12.889 -2.120 -11.800 1.00 90.62 133 THR A C 1
ATOM 968 O O . THR A 1 133 ? -13.757 -2.279 -10.945 1.00 90.62 133 THR A O 1
ATOM 971 N N . PHE A 1 134 ? -12.963 -2.715 -12.993 1.00 91.00 134 PHE A N 1
ATOM 972 C CA . PHE A 1 134 ? -14.081 -3.583 -13.371 1.00 91.00 134 PHE A CA 1
ATOM 973 C C . PHE A 1 134 ? -14.160 -4.830 -12.490 1.00 91.00 134 PHE A C 1
ATOM 975 O O . PHE A 1 134 ? -15.245 -5.183 -12.032 1.00 91.00 134 PHE A O 1
ATOM 982 N N . VAL A 1 135 ? -13.023 -5.459 -12.178 1.00 88.19 135 VAL A N 1
ATOM 983 C CA . VAL A 1 135 ? -12.972 -6.584 -11.229 1.00 88.19 135 VAL A CA 1
ATOM 984 C C . VAL A 1 135 ? -13.484 -6.165 -9.849 1.00 88.19 135 VAL A C 1
ATOM 986 O O . VAL A 1 135 ? -14.240 -6.906 -9.226 1.00 88.19 135 VAL A O 1
ATOM 989 N N . ASN A 1 136 ? -13.140 -4.963 -9.380 1.00 86.56 136 ASN A N 1
ATOM 990 C CA . ASN A 1 136 ? -13.638 -4.434 -8.113 1.00 86.56 136 ASN A CA 1
ATOM 991 C C . ASN A 1 136 ? -15.160 -4.193 -8.147 1.00 86.56 136 ASN A C 1
ATOM 993 O O . ASN A 1 136 ? -15.854 -4.540 -7.192 1.00 86.56 136 ASN A O 1
ATOM 997 N N . MET A 1 137 ? -15.689 -3.686 -9.267 1.00 86.19 137 MET A N 1
ATOM 998 C CA . MET A 1 137 ? -17.129 -3.474 -9.474 1.00 86.19 137 MET A CA 1
ATOM 999 C C . MET A 1 137 ? -17.939 -4.778 -9.513 1.00 86.19 137 MET A C 1
ATOM 1001 O O . MET A 1 137 ? -19.099 -4.776 -9.108 1.00 86.19 137 MET A O 1
ATOM 1005 N N . LEU A 1 138 ? -17.343 -5.894 -9.954 1.00 81.12 138 LEU A N 1
ATOM 1006 C CA . LEU A 1 138 ? -17.966 -7.227 -9.905 1.00 81.12 138 LEU A CA 1
ATOM 1007 C C . LEU A 1 138 ? -18.144 -7.755 -8.466 1.00 81.12 138 LEU A C 1
ATOM 1009 O O . LEU A 1 138 ? -18.869 -8.726 -8.251 1.00 81.12 138 LEU A O 1
ATOM 1013 N N . GLY A 1 139 ? -17.541 -7.088 -7.477 1.00 66.94 139 GLY A N 1
ATOM 1014 C CA . GLY A 1 139 ? -17.713 -7.353 -6.054 1.00 66.94 139 GLY A CA 1
ATOM 1015 C C . GLY A 1 139 ? -16.699 -8.353 -5.491 1.00 66.94 139 GLY A C 1
ATOM 1016 O O . GLY A 1 139 ? -16.406 -9.391 -6.082 1.00 66.94 139 GLY A O 1
ATOM 1017 N N . GLY A 1 140 ? -16.186 -8.057 -4.292 1.00 58.66 140 GLY A N 1
ATOM 1018 C CA . GLY A 1 140 ? -15.225 -8.887 -3.551 1.00 58.66 140 GLY A CA 1
ATOM 1019 C C . GLY A 1 140 ? -15.854 -10.134 -2.923 1.00 58.66 140 GLY A C 1
ATOM 1020 O O . GLY A 1 140 ? -15.844 -10.281 -1.705 1.00 58.66 140 GLY A O 1
ATOM 1021 N N . THR A 1 141 ? -16.449 -11.000 -3.745 1.00 54.09 141 THR A N 1
ATOM 1022 C CA . THR A 1 141 ? -17.068 -12.271 -3.315 1.00 54.09 141 THR A CA 1
ATOM 1023 C C . THR A 1 141 ? -16.166 -13.498 -3.496 1.00 54.09 141 THR A C 1
ATOM 1025 O O . THR A 1 141 ? -16.659 -14.626 -3.414 1.00 54.09 141 THR A O 1
ATOM 1028 N N . TRP A 1 142 ? -14.862 -13.275 -3.686 1.00 46.62 142 TRP A N 1
ATOM 1029 C CA . TRP A 1 142 ? -13.816 -14.297 -3.792 1.00 46.62 142 TRP A CA 1
ATOM 1030 C C . TRP A 1 142 ? -13.118 -14.521 -2.449 1.00 46.62 142 TRP A C 1
ATOM 1032 O O . TRP A 1 142 ? -12.828 -13.514 -1.762 1.00 46.62 142 TRP A O 1
#

InterPro domains:
  IPR002293 Amino acid/polyamine transporter I [PF13520] (7-139)
  IPR050367 Amino acid-polyamine-organocation superfamily [PTHR42770] (3-142)

Secondary structure (DSSP, 8-state):
-----PPPHHHHHHHHHHHHHTTHHHHHHHHHHTT-TTHHHHHHHHHHHHHHHHHHHHHHHHH---TTTHHHHHHHH-HHHHHHHHHHHHHHHHHHHHHHHHHHHHHHHTT-GGGGSHHHHHHHHHHHHHHHHHHHHT-S--

Foldseek 3Di:
DPDPDDDDPVRVVVVVVCLVCALVVVCVCVVCVVVPPVCVVVVVVVVVVVVVVVVVQVVCCVVPVDPPRPLVVLVVVPVVRSVVCVVVVVVCVVVVLLVSLLSVLVVCCVVVVVCVDPVVVVVSSVVVSVVVVVVVVVDPPD

Radius of gyration: 19.08 Å; chains: 1; bounding box: 58×34×48 Å

Sequence (142 aa):
MSSAKKIGLFACTGVVAGNMMGSGIALLPANLASIGGIAIWGWIISIIGAMSLAYVYARLATKNPQQGGPIAYAGEISPAFGFQTGVLYYHANWIGNLAIGITAVSYLSTFFPVLNDPVPAGIACIAIVWVFTFVNMLGGTW

pLDDT: mean 86.78, std 10.44, range [36.81, 96.69]